Protein AF-A0A3B0VIN1-F1 (afdb_monomer_lite)

Sequence (134 aa):
MNTIQKEPAYRASTFKLEKSKATWQQVLAKMANAHALQSWAWAEQKSRWGWTPIPLTLTVGESSWEPLATAMVLKRKLPRTPYCILYVPKGPALNYKDGALRRVVLSELENIARQERAIFIKIDPEVVKSWGED

Foldseek 3Di:
DDDPPDDLPQPQKAKDFDDDLVVQVVLLVPFAQRDPCLHPVVQVVCVVVQWDWGWIFIDGPDPDPRTQWIFGWIWHDDPPDQEIEIEGEQDGGHPPVDPSSVVVVVVNVVVVCVVSRYPYYDYDHPDDPDDPDD

pLDDT: mean 90.26, std 14.83, range [34.59, 98.88]

Organism: NCBI:txid652676

Structure (mmCIF, N/CA/C/O backbone):
data_AF-A0A3B0VIN1-F1
#
_entry.id   AF-A0A3B0VIN1-F1
#
loop_
_atom_site.group_PDB
_atom_site.id
_atom_site.type_symbol
_atom_site.label_atom_id
_atom_site.label_alt_id
_atom_site.label_comp_id
_atom_site.label_asym_id
_atom_site.label_entity_id
_atom_site.label_seq_id
_atom_site.pdbx_PDB_ins_code
_atom_site.Cartn_x
_atom_site.Cartn_y
_atom_site.Cartn_z
_atom_site.occupancy
_atom_site.B_iso_or_equiv
_atom_site.auth_seq_id
_atom_site.auth_comp_id
_atom_site.auth_asym_id
_atom_site.auth_atom_id
_atom_site.pdbx_PDB_model_num
ATOM 1 N N . MET A 1 1 ? 27.590 -27.546 -14.305 1.00 38.22 1 MET A N 1
ATOM 2 C CA . MET A 1 1 ? 27.618 -26.070 -14.195 1.00 38.22 1 MET A CA 1
ATOM 3 C C . MET A 1 1 ? 26.866 -25.685 -12.933 1.00 38.22 1 MET A C 1
ATOM 5 O O . MET A 1 1 ? 25.698 -26.025 -12.817 1.00 38.22 1 MET A O 1
ATOM 9 N N . ASN A 1 2 ? 27.571 -25.106 -11.959 1.00 34.59 2 ASN A N 1
ATOM 10 C CA . ASN A 1 2 ? 27.082 -24.856 -10.600 1.00 34.59 2 ASN A CA 1
ATOM 11 C C . ASN A 1 2 ? 25.921 -23.850 -10.582 1.00 34.59 2 ASN A C 1
ATOM 13 O O . ASN A 1 2 ? 26.110 -22.665 -10.847 1.00 34.59 2 ASN A O 1
ATOM 17 N N . THR A 1 3 ? 24.733 -24.319 -10.211 1.00 43.66 3 THR A N 1
ATOM 18 C CA . THR A 1 3 ? 23.612 -23.495 -9.750 1.00 43.66 3 THR A CA 1
ATOM 19 C C . THR A 1 3 ? 23.965 -22.895 -8.395 1.00 43.66 3 THR A C 1
ATOM 21 O O . THR A 1 3 ? 23.776 -23.524 -7.357 1.00 43.66 3 THR A O 1
ATOM 24 N N . ILE A 1 4 ? 24.473 -21.663 -8.393 1.00 45.81 4 ILE A N 1
ATOM 25 C CA . ILE A 1 4 ? 24.494 -20.851 -7.177 1.00 45.81 4 ILE A CA 1
ATOM 26 C C . ILE A 1 4 ? 23.036 -20.481 -6.894 1.00 45.81 4 ILE A C 1
ATOM 28 O O . ILE A 1 4 ? 22.463 -19.617 -7.560 1.00 45.81 4 ILE A O 1
ATOM 32 N N . GLN A 1 5 ? 22.421 -21.161 -5.926 1.00 39.00 5 GLN A N 1
ATOM 33 C CA . GLN A 1 5 ? 21.211 -20.678 -5.271 1.00 39.00 5 GLN A CA 1
ATOM 34 C C . GLN A 1 5 ? 21.562 -19.347 -4.595 1.00 39.00 5 GLN A C 1
ATOM 36 O O . GLN A 1 5 ? 22.030 -19.317 -3.461 1.00 39.00 5 GLN A O 1
ATOM 41 N N . LYS A 1 6 ? 21.389 -18.235 -5.320 1.00 44.19 6 LYS A N 1
ATOM 42 C CA . LYS A 1 6 ? 21.368 -16.898 -4.724 1.00 44.19 6 LYS A CA 1
ATOM 43 C C . LYS A 1 6 ? 20.274 -16.917 -3.662 1.00 44.19 6 LYS A C 1
ATOM 45 O O . LYS A 1 6 ? 19.110 -17.158 -3.987 1.00 44.19 6 LYS A O 1
ATOM 50 N N . GLU A 1 7 ? 20.643 -16.686 -2.407 1.00 51.03 7 GLU A N 1
ATOM 51 C CA . GLU A 1 7 ? 19.679 -16.376 -1.353 1.00 51.03 7 GLU A CA 1
ATOM 52 C C . GLU A 1 7 ? 18.683 -15.317 -1.864 1.00 51.03 7 GLU A C 1
ATOM 54 O O . GLU A 1 7 ? 19.085 -14.434 -2.631 1.00 51.03 7 GLU A O 1
ATOM 59 N N . PRO A 1 8 ? 17.383 -15.371 -1.511 1.00 59.97 8 PRO A N 1
ATOM 60 C CA . PRO A 1 8 ? 16.443 -14.403 -2.051 1.00 59.97 8 PRO A CA 1
ATOM 61 C C . PRO A 1 8 ? 16.858 -12.994 -1.613 1.00 59.97 8 PRO A C 1
ATOM 63 O O . PRO A 1 8 ? 16.879 -12.706 -0.417 1.00 59.97 8 PRO A O 1
ATOM 66 N N . ALA A 1 9 ? 17.138 -12.119 -2.585 1.00 71.38 9 ALA A N 1
ATOM 67 C CA . ALA A 1 9 ? 17.650 -10.752 -2.415 1.00 71.38 9 ALA A CA 1
ATOM 68 C C . ALA A 1 9 ? 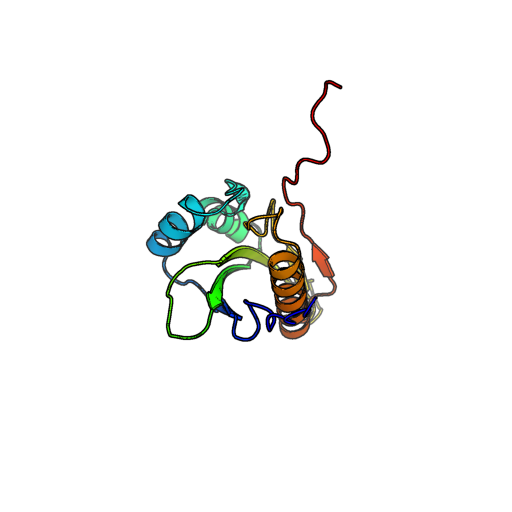16.822 -9.847 -1.472 1.00 71.38 9 ALA A C 1
ATOM 70 O O . ALA A 1 9 ? 17.263 -8.764 -1.105 1.00 71.38 9 ALA A O 1
ATOM 71 N N . TYR A 1 10 ? 15.632 -10.294 -1.063 1.00 83.44 10 TYR A N 1
ATOM 72 C CA . TYR A 1 10 ? 14.664 -9.550 -0.259 1.00 83.44 10 TYR A CA 1
ATOM 73 C C . TYR A 1 10 ? 14.382 -10.178 1.117 1.00 83.44 10 TYR A C 1
ATOM 75 O O . TYR A 1 10 ? 13.448 -9.763 1.792 1.00 83.44 10 TYR A O 1
ATOM 83 N N . ARG A 1 11 ? 15.162 -11.175 1.569 1.00 73.06 11 ARG A N 1
ATOM 84 C CA . ARG A 1 11 ? 14.916 -11.887 2.846 1.00 73.06 11 ARG A CA 1
ATOM 85 C C . ARG A 1 11 ? 14.814 -10.989 4.084 1.00 73.06 11 ARG A C 1
ATOM 87 O O . ARG A 1 11 ? 14.133 -11.363 5.029 1.00 73.06 11 ARG A O 1
ATOM 94 N N . ALA A 1 12 ? 15.477 -9.836 4.076 1.00 81.94 12 ALA A N 1
ATOM 95 C CA . ALA A 1 12 ? 15.475 -8.874 5.177 1.00 81.94 12 ALA A CA 1
ATOM 96 C C . ALA A 1 12 ? 14.650 -7.609 4.872 1.00 81.94 12 ALA A C 1
ATOM 98 O O . ALA A 1 12 ? 14.908 -6.559 5.460 1.00 81.94 12 ALA A O 1
ATOM 99 N N . SER A 1 13 ? 13.713 -7.655 3.916 1.00 87.62 13 SER A N 1
ATOM 100 C CA . SER A 1 13 ? 12.876 -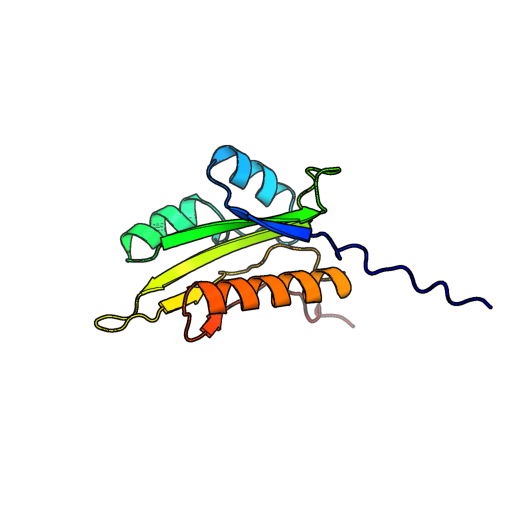6.495 3.601 1.00 87.62 13 SER A CA 1
ATOM 101 C C . SER A 1 13 ? 11.614 -6.436 4.452 1.00 87.62 13 SER A C 1
ATOM 103 O O . SER A 1 13 ? 10.993 -7.467 4.691 1.00 87.62 13 SER A O 1
ATOM 105 N N . THR A 1 14 ? 11.204 -5.233 4.850 1.00 89.00 14 THR A N 1
ATOM 106 C CA . THR A 1 14 ? 9.972 -5.018 5.622 1.00 89.00 14 THR A CA 1
ATOM 107 C C . THR A 1 14 ? 9.302 -3.705 5.237 1.00 89.00 14 THR A C 1
ATOM 109 O O . THR A 1 14 ? 9.980 -2.742 4.855 1.00 89.00 14 THR A O 1
ATOM 112 N N . PHE A 1 15 ? 7.970 -3.667 5.295 1.00 94.56 15 PHE A N 1
ATOM 113 C CA . PHE A 1 15 ? 7.226 -2.428 5.107 1.00 94.56 15 PHE A CA 1
ATOM 114 C C . PHE A 1 15 ? 7.355 -1.532 6.336 1.00 94.56 15 PHE A C 1
ATOM 116 O O . PHE A 1 15 ? 7.051 -1.927 7.459 1.00 94.56 15 PHE A O 1
ATOM 123 N N . LYS A 1 16 ? 7.740 -0.279 6.102 1.00 93.69 16 LYS A N 1
ATOM 124 C CA . LYS A 1 16 ? 7.755 0.775 7.114 1.00 93.69 16 LYS A CA 1
ATOM 125 C C . LYS A 1 16 ? 6.665 1.791 6.814 1.00 93.69 16 LYS A C 1
ATOM 127 O O . LYS A 1 16 ? 6.462 2.168 5.660 1.00 93.69 16 LYS A O 1
ATOM 132 N N . LEU A 1 17 ? 5.985 2.241 7.865 1.00 96.06 17 LEU A N 1
ATOM 133 C CA . LEU A 1 17 ? 5.019 3.330 7.778 1.00 96.06 17 LEU A CA 1
ATOM 134 C C . LEU A 1 17 ? 5.741 4.645 7.478 1.00 96.06 17 LEU A C 1
ATOM 136 O O . LEU A 1 17 ? 6.611 5.063 8.242 1.00 96.06 17 LEU A O 1
ATOM 140 N N . GLU A 1 18 ? 5.331 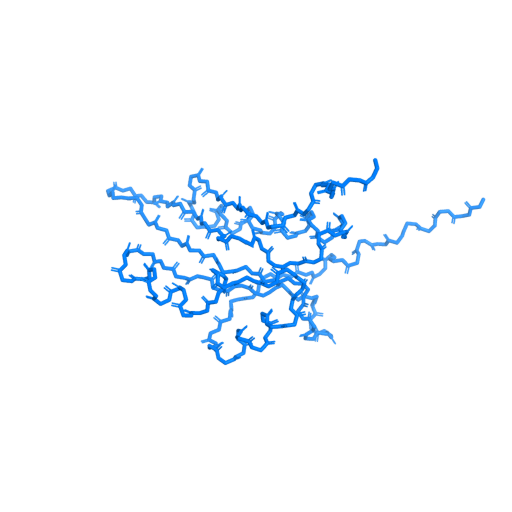5.317 6.409 1.00 95.44 18 GLU A N 1
ATOM 141 C CA . GLU A 1 18 ? 5.769 6.674 6.101 1.00 95.44 18 GLU A CA 1
ATOM 142 C C . GLU A 1 18 ? 4.868 7.694 6.812 1.00 95.44 18 GLU A C 1
ATOM 144 O O . GLU A 1 18 ? 3.645 7.586 6.812 1.00 95.44 18 GLU A O 1
ATOM 149 N N . LYS A 1 19 ? 5.458 8.714 7.433 1.00 94.69 19 LYS A N 1
ATOM 150 C CA . LYS A 1 19 ? 4.712 9.774 8.136 1.00 94.69 19 LYS A CA 1
ATOM 151 C C . LYS A 1 19 ? 4.834 11.130 7.448 1.00 94.69 19 LYS A C 1
ATOM 153 O O . LYS A 1 19 ? 4.025 12.020 7.696 1.00 94.69 19 LYS A O 1
ATOM 158 N N . SER A 1 20 ? 5.830 11.295 6.588 1.00 96.25 20 SER A N 1
ATOM 159 C CA . SER A 1 20 ? 6.123 12.523 5.868 1.00 96.25 20 SER A CA 1
ATOM 160 C C . SER A 1 20 ? 5.507 12.494 4.472 1.00 96.25 20 SER A C 1
ATOM 162 O O . SER A 1 20 ? 5.892 11.705 3.607 1.00 96.25 20 SER A O 1
ATOM 164 N N . LYS A 1 21 ? 4.592 13.437 4.220 1.00 97.12 21 LYS A N 1
ATOM 165 C CA . LYS A 1 21 ? 4.014 13.685 2.890 1.00 97.12 21 LYS A CA 1
ATOM 166 C C . LYS A 1 21 ? 5.086 13.978 1.842 1.00 97.12 21 LYS A C 1
ATOM 168 O O . LYS A 1 21 ? 5.009 13.456 0.732 1.00 97.12 21 LYS A O 1
ATOM 173 N N . ALA A 1 22 ? 6.081 14.788 2.202 1.00 97.25 22 ALA A N 1
ATOM 174 C CA . ALA A 1 22 ? 7.172 15.152 1.305 1.00 97.25 22 ALA A CA 1
ATOM 175 C C . ALA A 1 22 ? 8.031 13.929 0.952 1.00 97.25 22 ALA A C 1
ATOM 177 O O . ALA A 1 22 ? 8.309 13.693 -0.223 1.00 97.25 22 ALA A O 1
ATOM 178 N N . THR A 1 23 ? 8.377 13.107 1.948 1.00 95.31 23 THR A N 1
ATOM 179 C CA . THR A 1 23 ? 9.149 11.876 1.726 1.00 95.31 23 THR A CA 1
ATOM 180 C C . THR A 1 23 ? 8.361 10.896 0.862 1.00 95.31 23 THR A C 1
ATOM 182 O O . THR A 1 23 ? 8.894 10.391 -0.122 1.00 95.31 23 THR A O 1
ATOM 185 N N . TRP A 1 24 ? 7.067 10.701 1.143 1.00 97.44 24 TRP A N 1
ATOM 186 C CA . TRP A 1 24 ? 6.198 9.850 0.328 1.00 97.44 24 TRP A CA 1
ATOM 187 C C . TRP A 1 24 ? 6.176 10.276 -1.141 1.00 97.44 24 TRP A C 1
ATOM 189 O O . TRP A 1 24 ? 6.333 9.444 -2.029 1.00 97.44 24 TRP A O 1
ATOM 199 N N . GLN A 1 25 ? 6.000 11.574 -1.408 1.00 96.75 25 GLN A N 1
ATOM 200 C CA . GLN A 1 25 ? 5.984 12.106 -2.771 1.00 96.75 25 GLN A CA 1
ATOM 201 C C . GLN A 1 25 ? 7.315 11.860 -3.490 1.00 96.75 25 GLN A C 1
ATOM 203 O O . GLN A 1 25 ? 7.311 11.395 -4.629 1.00 96.75 25 GLN A O 1
ATOM 208 N N . GLN A 1 26 ? 8.443 12.118 -2.821 1.00 95.56 26 GLN A N 1
ATOM 209 C CA . GLN A 1 26 ? 9.777 11.891 -3.383 1.00 95.56 26 GLN A CA 1
ATOM 210 C C . GLN A 1 26 ? 10.055 10.411 -3.660 1.00 95.56 26 GLN A C 1
ATOM 212 O O . GLN A 1 26 ? 10.665 10.083 -4.674 1.00 95.56 26 GLN A O 1
ATOM 217 N N . VAL A 1 27 ? 9.624 9.519 -2.767 1.00 95.31 27 VAL A N 1
ATOM 218 C CA . VAL A 1 27 ? 9.792 8.072 -2.928 1.00 95.31 27 VAL A CA 1
ATOM 219 C C . VAL A 1 27 ? 8.893 7.551 -4.046 1.00 95.31 27 VAL A C 1
ATOM 221 O O . VAL A 1 27 ? 9.382 6.878 -4.949 1.00 95.31 27 VAL A O 1
ATOM 224 N N . LEU A 1 28 ? 7.600 7.892 -4.029 1.00 96.62 28 LEU A N 1
ATOM 225 C CA . LEU A 1 28 ? 6.638 7.444 -5.035 1.00 96.62 28 LEU A CA 1
ATOM 226 C C . LEU A 1 28 ? 7.057 7.877 -6.443 1.00 96.62 28 LEU A C 1
ATOM 228 O O . LEU A 1 28 ? 6.971 7.071 -7.360 1.00 96.62 28 LEU A O 1
ATOM 232 N N . ALA A 1 29 ? 7.565 9.102 -6.609 1.00 95.50 29 ALA A N 1
ATOM 233 C CA . ALA A 1 29 ? 8.037 9.607 -7.900 1.00 95.50 29 ALA A CA 1
ATOM 234 C C . ALA A 1 29 ? 9.202 8.794 -8.499 1.00 95.50 29 ALA A C 1
ATOM 236 O O . ALA A 1 29 ? 9.426 8.851 -9.705 1.00 95.50 29 ALA A O 1
ATOM 237 N N . LYS A 1 30 ? 9.936 8.036 -7.675 1.00 93.75 30 LYS A N 1
ATOM 238 C CA . LYS A 1 30 ? 11.037 7.163 -8.109 1.00 93.75 30 LYS A CA 1
ATOM 239 C C . LYS A 1 30 ? 10.580 5.735 -8.420 1.00 93.75 30 LYS A C 1
ATOM 241 O O . LYS A 1 30 ? 11.376 4.948 -8.925 1.00 93.75 30 LYS A O 1
ATOM 246 N N . MET A 1 31 ? 9.343 5.368 -8.082 1.00 93.88 31 MET A N 1
ATOM 247 C CA . MET A 1 31 ? 8.859 3.999 -8.249 1.00 93.88 31 MET A CA 1
ATOM 248 C C . MET A 1 31 ? 8.490 3.702 -9.697 1.00 93.88 31 MET A C 1
ATOM 250 O O . MET A 1 31 ? 7.860 4.506 -10.384 1.00 93.88 31 MET A O 1
ATOM 254 N N . ALA A 1 32 ? 8.800 2.480 -10.128 1.00 87.31 32 ALA A N 1
ATOM 255 C CA . ALA A 1 32 ? 8.193 1.925 -11.327 1.00 87.31 32 ALA A CA 1
ATOM 256 C C . ALA A 1 32 ? 6.668 1.857 -11.143 1.00 87.31 32 ALA A C 1
ATOM 258 O O . ALA A 1 32 ? 6.181 1.438 -10.090 1.00 87.31 32 ALA A O 1
ATOM 259 N N . ASN A 1 33 ? 5.925 2.259 -12.175 1.00 84.31 33 ASN A N 1
ATOM 260 C CA . ASN A 1 33 ? 4.459 2.284 -12.179 1.00 84.31 33 ASN A CA 1
ATOM 261 C C . ASN A 1 33 ? 3.859 3.137 -11.043 1.00 84.31 33 ASN A C 1
ATOM 263 O O . ASN A 1 33 ? 2.833 2.786 -10.458 1.00 84.31 33 ASN A O 1
ATOM 267 N N . ALA A 1 34 ? 4.505 4.258 -10.711 1.00 93.19 34 ALA A N 1
ATOM 268 C CA . ALA A 1 34 ? 3.921 5.264 -9.836 1.00 93.19 34 ALA A CA 1
ATOM 269 C C . ALA A 1 34 ? 2.581 5.756 -10.406 1.00 93.19 34 ALA A C 1
ATOM 271 O O . ALA A 1 34 ? 2.480 6.077 -11.588 1.00 93.19 34 ALA A O 1
ATOM 272 N N . HIS A 1 35 ? 1.553 5.840 -9.559 1.00 97.00 35 HIS A N 1
ATOM 273 C CA . HIS A 1 35 ? 0.207 6.211 -9.991 1.00 97.00 35 HIS A CA 1
ATOM 274 C C . HIS A 1 35 ? -0.399 7.288 -9.085 1.00 97.00 35 HIS A C 1
ATOM 276 O O . HIS A 1 35 ? -0.198 7.283 -7.869 1.00 97.00 35 HIS A O 1
ATOM 282 N N . ALA A 1 36 ? -1.209 8.191 -9.647 1.00 97.19 36 ALA A N 1
ATOM 283 C CA . ALA A 1 36 ? -1.824 9.295 -8.901 1.00 97.19 36 ALA A CA 1
ATOM 284 C C . ALA A 1 36 ? -2.695 8.819 -7.720 1.00 97.19 36 ALA A C 1
ATOM 286 O O . ALA A 1 36 ? -2.744 9.472 -6.677 1.00 97.19 36 ALA A O 1
ATOM 287 N N . LEU A 1 37 ? -3.333 7.648 -7.837 1.00 98.19 37 LEU A N 1
ATOM 288 C CA . LEU A 1 37 ? -4.126 7.054 -6.747 1.00 98.19 37 LEU A CA 1
ATOM 289 C C . LEU A 1 37 ? -3.275 6.477 -5.600 1.00 98.19 37 LEU A C 1
ATOM 291 O O . LEU A 1 37 ? -3.808 6.193 -4.534 1.00 98.19 37 LEU A O 1
ATOM 295 N N . GLN A 1 38 ? -1.959 6.352 -5.777 1.00 98.06 38 GLN A N 1
ATOM 296 C CA . GLN A 1 38 ? -1.018 6.050 -4.694 1.00 98.06 38 GLN A CA 1
ATOM 297 C C . GLN A 1 38 ? -0.512 7.330 -3.996 1.00 98.06 38 GLN A C 1
ATOM 299 O O . GLN A 1 38 ? 0.275 7.257 -3.055 1.00 98.06 38 GLN A O 1
ATOM 304 N N . SER A 1 39 ? -0.935 8.524 -4.432 1.00 98.12 39 SER A N 1
ATOM 305 C CA . SER A 1 39 ? -0.464 9.792 -3.866 1.00 98.12 39 SER A CA 1
ATOM 306 C C . SER A 1 39 ? -1.072 10.107 -2.496 1.00 98.12 39 SER A C 1
ATOM 308 O O . SER A 1 39 ? -2.184 9.698 -2.155 1.00 98.12 39 SER A O 1
ATOM 310 N N . TRP A 1 40 ? -0.362 10.933 -1.727 1.00 98.31 40 TRP A N 1
ATOM 311 C CA . TRP A 1 40 ? -0.867 11.456 -0.457 1.00 98.31 40 TRP A CA 1
ATOM 312 C C . TRP A 1 40 ? -2.124 12.322 -0.634 1.00 98.31 40 TRP A C 1
ATOM 314 O O . TRP A 1 40 ? -3.042 12.257 0.176 1.00 98.31 40 TRP A O 1
ATOM 324 N N . ALA A 1 41 ? -2.199 13.104 -1.716 1.00 98.06 41 ALA A N 1
ATOM 325 C CA . ALA A 1 41 ? -3.370 13.930 -2.016 1.00 98.06 41 ALA A CA 1
ATOM 326 C C . ALA A 1 41 ? -4.625 13.071 -2.249 1.00 98.06 41 ALA A C 1
ATOM 328 O O . ALA A 1 41 ? -5.714 13.401 -1.777 1.00 98.06 41 ALA A O 1
ATOM 329 N N . TRP A 1 42 ? -4.472 11.927 -2.924 1.00 98.25 42 TRP A N 1
ATOM 330 C CA . TRP A 1 42 ? -5.563 10.968 -3.069 1.00 98.25 42 TRP A CA 1
ATOM 331 C C . TRP A 1 42 ? -6.004 10.402 -1.719 1.00 98.25 42 TRP A C 1
ATOM 333 O O . TRP A 1 42 ? -7.199 10.365 -1.424 1.00 98.25 42 TRP A O 1
ATOM 343 N N . ALA A 1 43 ? -5.050 10.009 -0.874 1.00 98.19 43 ALA A N 1
ATOM 344 C CA . ALA A 1 43 ? -5.333 9.544 0.478 1.00 98.19 43 ALA A CA 1
ATOM 345 C C . ALA A 1 43 ? -6.102 10.586 1.308 1.00 98.19 43 ALA A C 1
ATOM 347 O O . ALA A 1 43 ? -7.123 10.243 1.898 1.00 98.19 43 ALA A O 1
ATOM 348 N N . GLU A 1 44 ? -5.688 11.858 1.294 1.00 98.00 44 GLU A N 1
ATOM 349 C CA . GLU A 1 44 ? -6.398 12.966 1.956 1.00 98.00 44 GLU A CA 1
ATOM 350 C C . GLU A 1 44 ? -7.848 13.081 1.472 1.00 98.00 44 GLU A C 1
ATOM 352 O O . GLU A 1 44 ? -8.777 13.156 2.282 1.00 98.00 44 GLU A O 1
ATOM 357 N N . GLN A 1 45 ? -8.066 13.011 0.156 1.00 98.19 45 GLN A N 1
ATOM 358 C CA . GLN A 1 45 ? -9.410 13.046 -0.411 1.00 98.19 45 GLN A CA 1
ATOM 359 C C . GLN A 1 45 ? -10.248 11.842 0.037 1.00 98.19 45 GLN A C 1
ATOM 361 O O . GLN A 1 45 ? -11.424 11.998 0.364 1.00 98.19 45 GLN A O 1
ATOM 366 N N . LYS A 1 46 ? -9.668 10.637 0.091 1.00 98.06 46 LYS A N 1
ATOM 367 C CA . LYS A 1 46 ? -10.367 9.422 0.540 1.00 98.06 46 LYS A CA 1
ATOM 368 C C . LYS A 1 46 ? -10.646 9.420 2.039 1.00 98.06 46 LYS A C 1
ATOM 370 O O . LYS A 1 46 ? -11.685 8.889 2.436 1.00 98.06 46 LYS A O 1
ATOM 375 N N . SER A 1 47 ? -9.802 10.054 2.852 1.00 97.94 47 SER A N 1
ATOM 376 C CA . SER A 1 47 ? -10.022 10.185 4.296 1.00 97.94 47 SER A CA 1
ATOM 377 C C . SER A 1 47 ? -11.331 10.893 4.631 1.00 97.94 47 SER A C 1
ATOM 379 O O . SER A 1 47 ? -12.036 10.486 5.553 1.00 97.94 47 SER A O 1
ATOM 381 N N . ARG A 1 48 ? -11.741 11.863 3.803 1.00 97.56 48 ARG A N 1
ATOM 382 C CA . ARG A 1 48 ? -13.046 12.543 3.913 1.00 97.56 48 ARG A CA 1
ATOM 383 C C . ARG A 1 48 ? -14.245 11.598 3.754 1.00 97.56 48 ARG A C 1
ATOM 385 O O . ARG A 1 48 ? -15.348 11.939 4.158 1.00 97.56 48 ARG A O 1
ATOM 392 N N . TRP A 1 49 ? -14.025 10.408 3.195 1.00 96.00 49 TRP A N 1
ATOM 393 C CA . TRP A 1 49 ? -15.037 9.381 2.935 1.00 96.00 49 TRP A CA 1
ATOM 394 C C . TRP A 1 49 ? -14.831 8.119 3.788 1.00 96.00 49 TRP A C 1
ATOM 396 O O . TRP A 1 49 ? -15.174 7.012 3.366 1.00 96.00 49 TRP A O 1
ATOM 406 N N . GLY A 1 50 ? -14.251 8.276 4.983 1.00 96.44 50 GLY A N 1
ATOM 407 C CA . GLY A 1 50 ? -14.142 7.212 5.985 1.00 96.44 50 GLY A CA 1
ATOM 408 C C . GLY A 1 50 ? -13.036 6.188 5.723 1.00 96.44 50 GLY A C 1
ATOM 409 O O . GLY A 1 50 ? -13.094 5.082 6.263 1.00 96.44 50 GLY A O 1
ATOM 410 N N . TRP A 1 51 ? -12.051 6.533 4.890 1.00 98.50 51 TRP A N 1
ATOM 411 C CA . TRP A 1 51 ? -10.836 5.738 4.718 1.00 98.50 51 TRP A CA 1
ATOM 412 C C . TRP A 1 51 ? -9.736 6.225 5.667 1.00 98.50 51 TRP A C 1
ATOM 414 O O . TRP A 1 51 ? -9.660 7.401 5.999 1.00 98.50 51 TRP A O 1
ATOM 424 N N . THR A 1 52 ? -8.865 5.327 6.104 1.00 98.50 52 THR A N 1
ATOM 425 C CA . THR A 1 52 ? -7.666 5.662 6.876 1.00 98.50 52 THR A CA 1
ATOM 426 C C . THR A 1 52 ? -6.448 5.234 6.065 1.00 98.50 52 THR A C 1
ATOM 428 O O . THR A 1 52 ? -6.352 4.050 5.733 1.00 98.50 52 THR A O 1
ATOM 431 N N . PRO A 1 53 ? -5.544 6.156 5.699 1.00 98.56 53 PRO A N 1
ATOM 432 C CA . PRO A 1 53 ? -4.364 5.809 4.927 1.00 98.56 53 PRO A CA 1
ATOM 433 C C . PRO A 1 53 ? -3.284 5.182 5.808 1.00 98.56 53 PRO A C 1
ATOM 435 O O . PRO A 1 53 ? -3.051 5.610 6.936 1.00 98.56 53 PRO A O 1
ATOM 438 N N . ILE A 1 54 ? -2.617 4.179 5.252 1.00 98.56 54 ILE A N 1
ATOM 439 C CA . ILE A 1 54 ? -1.462 3.479 5.806 1.00 98.56 54 ILE A CA 1
ATOM 440 C C . ILE A 1 54 ? -0.413 3.467 4.675 1.00 98.56 54 ILE A C 1
ATOM 442 O O . ILE A 1 54 ? -0.357 2.518 3.891 1.00 98.56 54 ILE A O 1
ATOM 446 N N . PRO A 1 55 ? 0.335 4.567 4.485 1.00 98.44 55 PRO A N 1
ATOM 447 C CA . PRO A 1 55 ? 1.371 4.662 3.457 1.00 98.44 55 PRO A CA 1
ATOM 448 C C . PRO A 1 55 ? 2.598 3.839 3.859 1.00 98.44 55 PRO A C 1
ATOM 450 O O . PRO A 1 55 ? 3.212 4.086 4.895 1.00 98.44 55 PRO A O 1
ATOM 453 N N . LEU A 1 56 ? 2.954 2.851 3.043 1.00 97.88 56 LEU A N 1
ATOM 454 C CA . LEU A 1 56 ? 4.015 1.897 3.347 1.00 97.88 56 LEU A CA 1
ATOM 455 C C . LEU A 1 56 ? 5.116 1.915 2.290 1.00 97.88 56 LEU A C 1
ATOM 457 O O . LEU A 1 56 ? 4.828 1.883 1.093 1.00 97.88 56 LEU A O 1
ATOM 461 N N . THR A 1 57 ? 6.367 1.891 2.743 1.00 95.88 57 THR A N 1
ATOM 462 C CA . THR A 1 57 ? 7.563 1.767 1.898 1.00 95.88 57 THR A CA 1
ATOM 463 C C . THR A 1 57 ? 8.330 0.509 2.287 1.00 95.88 57 THR A C 1
ATOM 465 O O . THR A 1 57 ? 8.654 0.321 3.459 1.00 95.88 57 THR A O 1
ATOM 468 N N . LEU A 1 58 ? 8.603 -0.365 1.318 1.00 94.38 58 LEU A N 1
ATOM 469 C CA . LEU A 1 58 ? 9.421 -1.562 1.504 1.00 94.38 58 LEU A CA 1
ATOM 470 C C . LEU A 1 58 ? 10.896 -1.195 1.313 1.00 94.38 58 LEU A C 1
ATOM 472 O O . LEU A 1 58 ? 11.257 -0.663 0.263 1.00 94.38 58 LEU A O 1
ATOM 476 N N . THR A 1 59 ? 11.749 -1.520 2.282 1.00 90.62 59 THR A N 1
ATOM 477 C CA . THR A 1 59 ? 13.216 -1.370 2.184 1.00 90.62 59 THR A CA 1
ATOM 478 C C . THR A 1 59 ? 13.900 -2.665 2.617 1.00 90.62 59 THR A C 1
ATOM 480 O O . THR A 1 59 ? 13.341 -3.384 3.445 1.00 90.62 59 THR A O 1
ATOM 483 N N . VAL A 1 60 ? 15.107 -2.963 2.123 1.00 84.81 60 VAL A N 1
ATOM 484 C CA . VAL A 1 60 ? 15.967 -4.019 2.706 1.00 84.81 60 VAL A CA 1
ATOM 485 C C . VAL A 1 60 ? 16.585 -3.487 4.004 1.00 84.81 60 VAL A C 1
ATOM 487 O O . VAL A 1 60 ? 16.888 -2.298 4.083 1.00 84.81 60 VAL A O 1
ATOM 490 N N . GLY A 1 61 ? 16.713 -4.328 5.035 1.00 67.38 61 GLY A N 1
ATOM 491 C CA . GLY A 1 61 ? 17.221 -3.955 6.360 1.00 67.38 61 GLY A CA 1
ATOM 492 C C . GLY A 1 61 ? 18.463 -3.053 6.336 1.00 67.38 61 GLY A C 1
ATOM 493 O O . GLY A 1 61 ? 19.348 -3.266 5.519 1.00 67.38 61 GLY A O 1
ATOM 494 N N . GLU A 1 62 ? 18.444 -2.055 7.231 1.00 59.59 62 GLU A N 1
ATOM 495 C CA . GLU A 1 62 ? 19.416 -1.031 7.698 1.00 59.59 62 GLU A CA 1
ATOM 496 C C . GLU A 1 62 ? 20.568 -0.501 6.812 1.00 59.59 62 GLU A C 1
ATOM 498 O O . GLU A 1 62 ? 21.074 0.580 7.099 1.00 59.59 62 GLU A O 1
ATOM 503 N N . SER A 1 63 ? 20.978 -1.163 5.735 1.00 51.97 63 SER A N 1
ATOM 504 C CA . SER A 1 63 ? 22.162 -0.806 4.941 1.00 51.97 63 SER A CA 1
ATOM 505 C C . SER A 1 63 ? 21.841 0.003 3.684 1.00 51.97 63 SER A C 1
ATOM 507 O O . SER A 1 63 ? 22.705 0.712 3.177 1.00 51.97 63 SER A O 1
ATOM 509 N N . SER A 1 64 ? 20.608 -0.071 3.173 1.00 55.28 64 SER A N 1
ATOM 510 C CA . SER A 1 64 ? 20.172 0.754 2.044 1.00 55.28 64 SER A CA 1
ATOM 511 C C . SER A 1 64 ? 18.792 1.336 2.327 1.00 55.28 64 SER A C 1
ATOM 513 O O . SER A 1 64 ? 17.807 0.623 2.494 1.00 55.28 64 SER A O 1
ATOM 515 N N . TRP A 1 65 ? 18.710 2.665 2.371 1.00 67.62 65 TRP A N 1
ATOM 516 C CA . TRP A 1 65 ? 17.442 3.403 2.394 1.00 67.62 65 TRP A CA 1
ATOM 517 C C . TRP A 1 65 ? 16.745 3.391 1.027 1.00 67.62 65 TRP A C 1
ATOM 519 O O . TRP A 1 65 ? 15.877 4.222 0.764 1.00 67.62 65 TRP A O 1
ATOM 529 N N . GLU A 1 66 ? 17.139 2.481 0.135 1.00 84.75 66 GLU A N 1
ATOM 530 C CA . GLU A 1 66 ? 16.580 2.409 -1.199 1.00 84.75 66 GLU A CA 1
ATOM 531 C C . GLU A 1 66 ? 15.176 1.791 -1.137 1.00 84.75 66 GLU A C 1
ATOM 533 O O . GLU A 1 66 ? 15.010 0.643 -0.708 1.00 84.75 66 GLU A O 1
ATOM 538 N N . PRO A 1 67 ? 14.140 2.552 -1.528 1.00 91.69 67 PRO A N 1
ATOM 539 C CA . PRO A 1 67 ? 12.784 2.040 -1.580 1.00 91.69 67 PRO A CA 1
ATOM 540 C C . PRO A 1 67 ? 12.672 1.005 -2.701 1.00 91.69 67 PRO A C 1
ATOM 542 O O . PRO A 1 67 ? 12.961 1.294 -3.860 1.00 91.69 67 PRO A O 1
ATOM 545 N N . LEU A 1 68 ? 12.220 -0.199 -2.359 1.00 93.94 68 LEU A N 1
ATOM 546 C CA . LEU A 1 68 ? 11.991 -1.283 -3.317 1.00 93.94 68 LEU A CA 1
ATOM 547 C C . LEU A 1 68 ? 10.565 -1.289 -3.869 1.00 93.94 68 LEU A C 1
ATOM 549 O O . LEU A 1 68 ? 10.327 -1.683 -5.009 1.00 93.94 68 LEU A O 1
ATOM 553 N N . ALA A 1 69 ? 9.608 -0.902 -3.031 1.00 96.06 69 ALA A N 1
ATOM 554 C CA . ALA A 1 69 ? 8.198 -0.839 -3.372 1.00 96.06 69 ALA A CA 1
ATOM 555 C C . ALA A 1 69 ? 7.486 0.163 -2.466 1.00 96.06 69 ALA A C 1
ATOM 557 O O . ALA A 1 69 ? 7.900 0.383 -1.324 1.00 96.06 69 ALA A O 1
ATOM 558 N N . THR A 1 70 ? 6.367 0.702 -2.934 1.00 97.62 70 THR A N 1
ATOM 559 C CA . THR A 1 70 ? 5.439 1.461 -2.094 1.00 97.62 70 THR A CA 1
ATOM 560 C C . THR A 1 70 ? 4.011 0.957 -2.224 1.00 97.62 70 THR A C 1
ATOM 562 O O . THR A 1 70 ? 3.597 0.422 -3.253 1.00 97.62 70 THR A O 1
ATOM 565 N N . ALA A 1 71 ? 3.239 1.124 -1.154 1.00 98.38 71 ALA A N 1
ATOM 566 C CA . ALA A 1 71 ? 1.818 0.823 -1.121 1.00 98.38 71 ALA A CA 1
ATOM 567 C C . ALA A 1 71 ? 1.081 1.869 -0.279 1.00 98.38 71 ALA A C 1
ATOM 569 O O . ALA A 1 71 ? 1.200 1.901 0.944 1.00 98.38 71 ALA A O 1
ATOM 570 N N . MET A 1 72 ? 0.290 2.725 -0.923 1.00 98.69 72 MET A N 1
ATOM 571 C CA . MET A 1 72 ? -0.739 3.512 -0.252 1.00 98.69 72 MET A CA 1
ATOM 572 C C . MET A 1 72 ? -1.906 2.580 0.058 1.00 98.69 72 MET A C 1
ATOM 574 O O . MET A 1 72 ? -2.800 2.390 -0.770 1.00 98.69 72 MET A O 1
ATOM 578 N N . VAL A 1 73 ? -1.879 1.958 1.233 1.00 98.81 73 VAL A N 1
ATOM 579 C CA . VAL A 1 73 ? -2.982 1.118 1.691 1.00 98.81 73 VAL A CA 1
ATOM 580 C C . VAL A 1 73 ? -4.062 2.021 2.279 1.00 98.81 73 VAL A C 1
ATOM 582 O O . VAL A 1 73 ? -3.805 2.856 3.139 1.00 98.81 73 VAL A O 1
ATOM 585 N N . LEU A 1 74 ? -5.298 1.856 1.825 1.00 98.88 74 LEU A N 1
ATOM 586 C CA . LEU A 1 74 ? -6.471 2.534 2.355 1.00 98.88 74 LEU A CA 1
ATOM 587 C C . LEU A 1 74 ? -7.300 1.526 3.147 1.00 98.88 74 LEU A C 1
ATOM 589 O O . LEU A 1 74 ? -7.801 0.546 2.595 1.00 98.88 74 LEU A O 1
ATOM 593 N N . LYS A 1 75 ? -7.474 1.783 4.442 1.00 98.81 75 LYS A N 1
ATOM 594 C CA . LYS A 1 75 ? -8.279 0.967 5.352 1.00 98.81 75 LYS A CA 1
ATOM 595 C C . LYS A 1 75 ? -9.680 1.543 5.502 1.00 98.81 75 LYS A C 1
ATOM 597 O O . LYS A 1 75 ? -9.830 2.741 5.722 1.00 98.81 75 LYS A O 1
ATOM 602 N N . ARG A 1 76 ? -10.710 0.698 5.472 1.00 98.50 76 ARG A N 1
ATOM 603 C CA . ARG A 1 76 ? -12.085 1.086 5.831 1.00 98.50 76 ARG A CA 1
ATOM 604 C C . ARG A 1 76 ? -12.681 0.082 6.805 1.00 98.50 76 ARG A C 1
ATOM 606 O O . ARG A 1 76 ? -12.750 -1.108 6.510 1.00 98.50 76 ARG A O 1
ATOM 613 N N . LYS A 1 77 ? -13.109 0.558 7.976 1.00 98.25 77 LYS A N 1
ATOM 614 C CA . LYS A 1 77 ? -13.768 -0.279 8.990 1.00 98.25 77 LYS A CA 1
ATOM 615 C C . LYS A 1 77 ? -15.168 -0.682 8.527 1.00 98.25 77 LYS A C 1
ATOM 617 O O . LYS A 1 77 ? -15.873 0.122 7.915 1.00 98.25 77 LYS A O 1
ATOM 622 N N . LEU A 1 78 ? -15.573 -1.906 8.853 1.00 97.44 78 LEU A N 1
ATOM 623 C CA . LEU A 1 78 ? -16.939 -2.372 8.640 1.00 97.44 78 LEU A CA 1
ATOM 624 C C . LEU A 1 78 ? -17.805 -1.989 9.855 1.00 97.44 78 LEU A C 1
ATOM 626 O O . LEU A 1 78 ? -17.431 -2.327 10.983 1.00 97.44 78 LEU A O 1
ATOM 630 N N . PRO A 1 79 ? -18.941 -1.288 9.668 1.00 96.19 79 PRO A N 1
ATOM 631 C CA . PRO A 1 79 ? -19.793 -0.864 10.777 1.00 96.19 79 PRO A CA 1
ATOM 632 C C . PRO A 1 79 ? -20.203 -2.030 11.680 1.00 96.19 79 PRO A C 1
ATOM 634 O O . PRO A 1 79 ? -20.579 -3.088 11.187 1.00 96.19 79 PRO A O 1
ATOM 637 N N . ARG A 1 80 ? -20.178 -1.811 13.002 1.00 96.88 80 ARG A N 1
ATOM 638 C CA . ARG A 1 80 ? -20.605 -2.782 14.034 1.00 96.88 80 ARG A CA 1
ATOM 639 C C . ARG A 1 80 ? -19.810 -4.096 14.072 1.00 96.88 80 ARG A C 1
ATOM 641 O O . ARG A 1 80 ? -20.268 -5.065 14.666 1.00 96.88 80 ARG A O 1
ATOM 64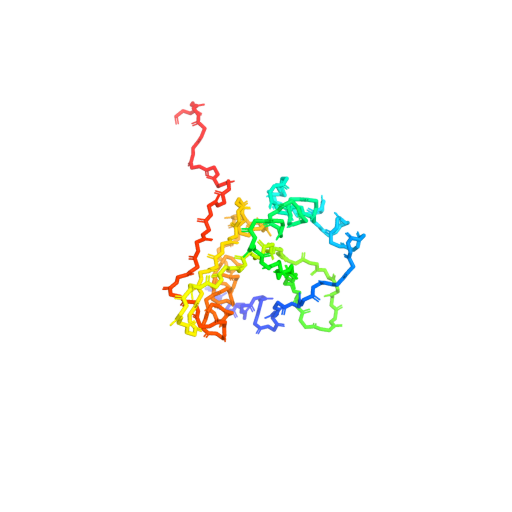8 N N . THR A 1 81 ? -18.615 -4.139 13.487 1.00 97.81 81 THR A N 1
ATOM 649 C CA . THR A 1 81 ? -17.722 -5.303 13.570 1.00 97.81 81 THR A CA 1
ATOM 650 C C . THR A 1 81 ? -16.294 -4.858 13.891 1.00 97.81 81 THR A C 1
ATOM 652 O O . THR A 1 81 ? -15.954 -3.691 13.682 1.00 97.81 81 THR A O 1
ATOM 655 N N . PRO A 1 82 ? -15.423 -5.764 14.359 1.00 96.88 82 PRO A N 1
ATOM 656 C CA . PRO A 1 82 ? -14.009 -5.455 14.535 1.00 96.88 82 PRO A CA 1
ATOM 657 C C . PRO A 1 82 ? -13.184 -5.597 13.240 1.00 96.88 82 PRO A C 1
ATOM 659 O O . PRO A 1 82 ? -11.960 -5.487 13.292 1.00 96.88 82 PRO A O 1
ATOM 662 N N . TYR A 1 83 ? -13.823 -5.879 12.100 1.00 98.62 83 TYR A N 1
ATOM 663 C CA . TYR A 1 83 ? -13.153 -6.157 10.832 1.00 98.62 83 TYR A CA 1
ATOM 664 C C . TYR A 1 83 ? -13.043 -4.917 9.937 1.00 98.62 83 TYR A C 1
ATOM 666 O O . TYR A 1 83 ? -13.743 -3.910 10.108 1.00 98.62 83 TYR A O 1
ATOM 674 N N . CYS A 1 84 ? -12.166 -4.993 8.939 1.00 98.75 84 CYS A N 1
ATOM 675 C CA . CYS A 1 84 ? -12.007 -3.952 7.930 1.00 98.75 84 CYS A CA 1
ATOM 676 C C . CYS A 1 84 ? -11.842 -4.521 6.515 1.00 98.75 84 CYS A C 1
ATOM 678 O O . CYS A 1 84 ? -11.765 -5.730 6.318 1.00 98.75 84 CYS A O 1
ATOM 680 N N . ILE A 1 85 ? -11.790 -3.634 5.526 1.00 98.69 85 ILE A N 1
ATOM 681 C CA . ILE A 1 85 ? -11.267 -3.926 4.190 1.00 98.69 85 ILE A CA 1
ATOM 682 C C . ILE A 1 85 ? -10.020 -3.078 3.959 1.00 98.69 85 ILE A C 1
ATOM 684 O O . ILE A 1 85 ? -9.966 -1.925 4.405 1.00 98.69 85 ILE A O 1
ATOM 688 N N . LEU A 1 86 ? -9.047 -3.636 3.242 1.00 98.88 86 LEU A N 1
ATOM 689 C CA . LEU A 1 86 ? -7.878 -2.903 2.764 1.00 98.88 86 LEU A CA 1
ATOM 690 C C . LEU A 1 86 ? -7.919 -2.775 1.242 1.00 98.88 86 LEU A C 1
ATOM 692 O O . LEU A 1 86 ? -8.378 -3.674 0.533 1.00 98.88 86 LEU A O 1
ATOM 696 N N . TYR A 1 87 ? -7.423 -1.654 0.734 1.00 98.75 87 TYR A N 1
ATOM 697 C CA . TYR A 1 87 ? -7.366 -1.382 -0.695 1.00 98.75 87 TYR A CA 1
ATOM 698 C C . TYR A 1 87 ? -6.086 -0.634 -1.065 1.00 98.75 87 TYR A C 1
ATOM 700 O O . TYR A 1 87 ? -5.788 0.392 -0.464 1.00 98.75 87 TYR A O 1
ATOM 708 N N . VAL A 1 88 ? -5.357 -1.122 -2.067 1.00 98.62 88 VAL A N 1
ATOM 709 C CA . VAL A 1 88 ? -4.146 -0.488 -2.611 1.00 98.62 88 VAL A CA 1
ATOM 710 C C . VAL A 1 88 ? -4.437 -0.025 -4.044 1.00 98.62 88 VAL A C 1
ATOM 712 O O . VAL A 1 88 ? -4.143 -0.752 -4.991 1.00 98.62 88 VAL A O 1
ATOM 715 N N . PRO A 1 89 ? -5.061 1.155 -4.232 1.00 98.25 89 PRO A N 1
ATOM 716 C CA . PRO A 1 89 ? -5.541 1.604 -5.538 1.00 98.25 89 PRO A CA 1
ATOM 717 C C . PRO A 1 89 ? -4.408 1.782 -6.543 1.00 98.25 89 PRO A C 1
ATOM 719 O O . PRO A 1 89 ? -3.534 2.624 -6.331 1.00 98.25 89 PRO A O 1
ATOM 722 N N . LYS A 1 90 ? -4.449 1.049 -7.657 1.00 97.88 90 LYS A N 1
ATOM 723 C CA . LYS A 1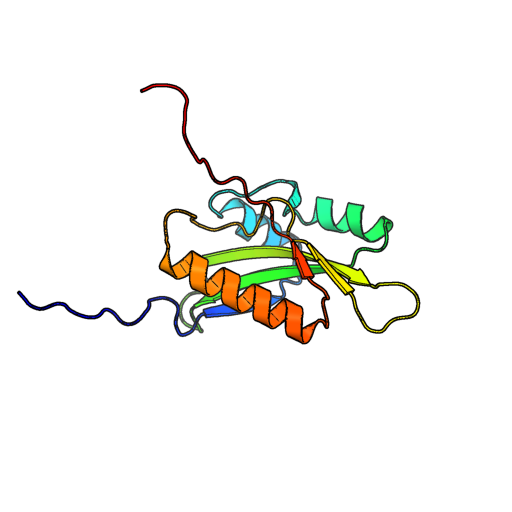 90 ? -3.447 1.090 -8.737 1.00 97.88 90 LYS A CA 1
ATOM 724 C C . LYS A 1 90 ? -2.024 0.754 -8.284 1.00 97.88 90 LYS A C 1
ATOM 726 O O . LYS A 1 90 ? -1.065 1.036 -8.991 1.00 97.88 90 LYS A O 1
ATOM 731 N N . GLY A 1 91 ? -1.890 0.153 -7.106 1.00 96.88 91 GLY A N 1
ATOM 732 C CA . GLY A 1 91 ? -0.623 -0.293 -6.550 1.00 96.88 91 GLY A CA 1
ATOM 733 C C . GLY A 1 91 ? -0.673 -1.768 -6.152 1.00 96.88 91 GLY A C 1
ATOM 734 O O . GLY A 1 91 ? -1.628 -2.464 -6.502 1.00 96.88 91 GLY A O 1
ATOM 735 N N . PRO A 1 92 ? 0.329 -2.254 -5.401 1.00 97.75 92 PRO A N 1
ATOM 736 C CA . PRO A 1 92 ? 1.541 -1.534 -4.985 1.00 97.75 92 PRO A CA 1
ATOM 737 C C . PRO A 1 92 ? 2.380 -1.060 -6.181 1.00 97.75 92 PRO A C 1
ATOM 739 O O . PRO A 1 92 ? 2.318 -1.665 -7.253 1.00 97.75 92 PRO A O 1
ATOM 742 N N . ALA A 1 93 ? 3.146 0.016 -6.007 1.00 97.31 93 ALA A N 1
ATOM 743 C CA . ALA A 1 93 ? 4.117 0.477 -6.994 1.00 97.31 93 ALA A CA 1
ATOM 744 C C . ALA A 1 93 ? 5.442 -0.263 -6.765 1.00 97.31 93 ALA A C 1
ATOM 746 O O . ALA A 1 93 ? 6.057 -0.147 -5.706 1.00 97.31 93 ALA A O 1
ATOM 747 N N . LEU A 1 94 ? 5.843 -1.074 -7.742 1.00 96.00 94 LEU A N 1
ATOM 748 C CA . LEU A 1 94 ? 7.094 -1.827 -7.755 1.00 96.00 94 LEU A CA 1
ATOM 749 C C . LEU A 1 94 ? 7.460 -2.208 -9.190 1.00 96.00 94 LEU A C 1
ATOM 751 O O . LEU A 1 94 ? 6.641 -2.110 -10.108 1.00 96.00 94 LEU A O 1
ATOM 755 N N . ASN A 1 95 ? 8.667 -2.737 -9.383 1.00 94.44 95 ASN A N 1
ATOM 756 C CA . ASN A 1 95 ? 9.027 -3.359 -10.649 1.00 94.44 95 ASN A CA 1
ATOM 757 C C . ASN A 1 95 ? 8.304 -4.707 -10.825 1.00 94.44 95 ASN A C 1
ATOM 759 O O . ASN A 1 95 ? 8.771 -5.752 -10.371 1.00 94.44 95 ASN A O 1
ATOM 763 N N . TYR A 1 96 ? 7.191 -4.703 -11.559 1.00 93.81 96 TYR A N 1
ATOM 764 C CA . TYR A 1 96 ? 6.421 -5.913 -11.856 1.00 93.81 96 TYR A CA 1
ATOM 765 C C . TYR A 1 96 ? 7.123 -6.906 -12.782 1.00 93.81 96 TYR A C 1
ATOM 767 O O . TYR A 1 96 ? 6.559 -7.970 -13.001 1.00 93.81 96 TYR A O 1
ATOM 775 N N . LYS A 1 97 ? 8.329 -6.646 -13.303 1.00 92.75 97 LYS A N 1
ATOM 776 C CA . LYS A 1 97 ? 9.133 -7.682 -13.979 1.00 92.75 97 LYS A CA 1
ATOM 777 C C . LYS A 1 97 ? 9.872 -8.577 -12.978 1.00 92.75 97 LYS A C 1
ATOM 779 O O . LYS A 1 97 ? 10.119 -9.743 -13.280 1.00 92.75 97 LYS A O 1
ATOM 784 N N . ASP A 1 98 ? 10.124 -8.092 -11.763 1.00 93.31 98 ASP A N 1
ATOM 785 C CA . ASP A 1 98 ? 10.818 -8.844 -10.719 1.00 93.31 98 ASP A CA 1
ATOM 786 C C . ASP A 1 98 ? 9.868 -9.790 -9.966 1.00 93.31 98 ASP A C 1
ATOM 788 O O . ASP A 1 98 ? 9.086 -9.394 -9.100 1.00 93.31 98 ASP A O 1
ATOM 792 N N . GLY A 1 99 ? 9.933 -11.082 -10.294 1.00 93.50 99 GLY A N 1
ATOM 793 C CA . GLY A 1 99 ? 9.083 -12.089 -9.662 1.00 93.50 99 GLY A CA 1
ATOM 794 C C . GLY A 1 99 ? 9.377 -12.351 -8.187 1.00 93.50 99 GLY A C 1
ATOM 795 O O . GLY A 1 99 ? 8.463 -12.746 -7.463 1.00 93.50 99 GLY A O 1
ATOM 796 N N . ALA A 1 100 ? 10.615 -12.147 -7.732 1.00 93.50 100 ALA A N 1
ATOM 797 C CA . ALA A 1 100 ? 10.970 -12.340 -6.332 1.00 93.50 100 ALA A CA 1
ATOM 798 C C . ALA A 1 100 ? 10.427 -11.191 -5.478 1.00 93.50 100 ALA A C 1
ATOM 800 O O . ALA A 1 100 ? 9.781 -11.455 -4.463 1.00 93.50 100 ALA A O 1
ATOM 801 N N . LEU A 1 101 ? 10.592 -9.948 -5.938 1.00 94.00 101 LEU A N 1
ATOM 802 C CA . LEU A 1 101 ? 10.058 -8.764 -5.268 1.00 94.00 101 LEU A CA 1
ATOM 803 C C . LEU A 1 101 ? 8.530 -8.811 -5.188 1.00 94.00 101 LEU A C 1
ATOM 805 O O . LEU A 1 101 ? 7.970 -8.573 -4.120 1.00 94.00 101 LEU A O 1
ATOM 809 N N . ARG A 1 102 ? 7.852 -9.198 -6.284 1.00 95.44 102 ARG A N 1
ATOM 810 C CA . ARG A 1 102 ? 6.387 -9.383 -6.301 1.00 95.44 102 ARG A CA 1
ATOM 811 C C . ARG A 1 102 ? 5.921 -10.310 -5.180 1.00 95.44 102 ARG A C 1
ATOM 813 O O . ARG A 1 102 ? 4.997 -9.965 -4.453 1.00 95.44 102 ARG A O 1
ATOM 820 N N . ARG A 1 103 ? 6.553 -11.480 -5.031 1.00 95.69 103 ARG A N 1
ATOM 821 C CA . ARG A 1 103 ? 6.171 -12.458 -3.998 1.00 95.69 103 ARG A CA 1
ATOM 822 C C . ARG A 1 103 ? 6.347 -11.900 -2.589 1.00 95.69 103 ARG A C 1
ATOM 824 O O . ARG A 1 103 ? 5.457 -12.079 -1.766 1.00 95.69 103 ARG A O 1
ATOM 831 N N . VAL A 1 104 ? 7.453 -11.202 -2.334 1.00 95.50 104 VAL A N 1
ATOM 832 C CA . VAL A 1 104 ? 7.720 -10.593 -1.025 1.00 95.50 104 VAL A CA 1
ATOM 833 C C . VAL A 1 104 ? 6.710 -9.490 -0.712 1.00 95.50 104 VAL A C 1
ATOM 835 O O . VAL A 1 104 ? 6.082 -9.530 0.340 1.00 95.50 104 VAL A O 1
ATOM 838 N N . VAL A 1 105 ? 6.475 -8.562 -1.645 1.00 96.50 105 VAL A N 1
ATOM 839 C CA . VAL A 1 105 ? 5.495 -7.478 -1.467 1.00 96.50 105 VAL A CA 1
ATOM 840 C C . VAL A 1 105 ? 4.096 -8.027 -1.185 1.00 96.50 105 VAL A C 1
ATOM 842 O O . VAL A 1 105 ? 3.428 -7.549 -0.272 1.00 96.50 105 VAL A O 1
ATOM 845 N N . LEU A 1 106 ? 3.645 -9.029 -1.947 1.00 97.31 106 LEU A N 1
ATOM 846 C CA . LEU A 1 106 ? 2.320 -9.622 -1.750 1.00 97.31 106 LEU A CA 1
ATOM 847 C C . LEU A 1 106 ? 2.214 -10.354 -0.406 1.00 97.31 106 LEU A C 1
ATOM 849 O O . LEU A 1 106 ? 1.211 -10.186 0.282 1.00 97.31 106 LEU A O 1
ATOM 853 N N . SER A 1 107 ? 3.252 -11.097 -0.008 1.00 96.81 107 SER A N 1
ATOM 854 C CA . SER A 1 107 ? 3.305 -11.766 1.298 1.00 96.81 107 SER A CA 1
ATOM 855 C C . SER A 1 107 ? 3.246 -10.763 2.452 1.00 96.81 107 SER A C 1
ATOM 857 O O . SER A 1 107 ? 2.514 -10.968 3.417 1.00 96.81 107 SER A O 1
ATOM 859 N N . GLU A 1 108 ? 3.978 -9.654 2.357 1.00 96.94 108 GLU A N 1
ATOM 860 C CA . GLU A 1 108 ? 3.970 -8.618 3.390 1.00 96.94 108 GLU A CA 1
ATOM 861 C C . GLU A 1 108 ? 2.619 -7.886 3.457 1.00 96.94 108 GLU A C 1
ATOM 863 O O . GLU A 1 108 ? 2.088 -7.654 4.543 1.00 96.94 108 GLU A O 1
ATOM 868 N N . LEU A 1 109 ? 2.005 -7.579 2.308 1.00 98.31 109 LEU A N 1
ATOM 869 C CA . LEU A 1 109 ? 0.655 -7.006 2.253 1.00 98.31 109 LEU A CA 1
ATOM 870 C C . LEU A 1 109 ? -0.407 -7.947 2.844 1.00 98.31 109 LEU A C 1
ATOM 872 O O . LEU A 1 109 ? -1.340 -7.482 3.502 1.00 98.31 109 LEU A O 1
ATOM 876 N N . GLU A 1 110 ? -0.266 -9.258 2.645 1.00 98.38 110 GLU A N 1
ATOM 877 C CA . GLU A 1 110 ? -1.118 -10.263 3.283 1.00 98.38 110 GLU A CA 1
ATOM 878 C C . GLU A 1 110 ? -0.928 -10.277 4.808 1.00 98.38 110 GLU A C 1
ATOM 880 O O . GLU A 1 110 ? -1.914 -10.279 5.551 1.00 98.38 110 GLU A O 1
ATOM 885 N N . ASN A 1 111 ? 0.317 -10.212 5.289 1.00 97.56 111 ASN A N 1
ATOM 886 C CA . ASN A 1 111 ? 0.626 -10.122 6.719 1.00 97.56 111 ASN A CA 1
ATOM 887 C C . ASN A 1 111 ? -0.018 -8.882 7.356 1.00 97.56 111 ASN A C 1
ATOM 889 O O . ASN A 1 111 ? -0.683 -8.990 8.391 1.00 97.56 111 ASN A O 1
ATOM 893 N N . ILE A 1 112 ? 0.095 -7.725 6.701 1.00 98.00 112 ILE A N 1
ATOM 894 C CA . ILE A 1 112 ? -0.563 -6.482 7.123 1.00 98.00 112 ILE A CA 1
ATOM 895 C C . ILE A 1 112 ? -2.085 -6.657 7.147 1.00 98.00 112 ILE A C 1
ATOM 897 O O . ILE A 1 112 ? -2.735 -6.277 8.118 1.00 98.00 112 ILE A O 1
ATOM 901 N N . ALA A 1 113 ? -2.677 -7.282 6.125 1.00 98.50 113 ALA A N 1
ATOM 902 C CA . ALA A 1 113 ? -4.115 -7.543 6.095 1.00 98.50 113 ALA A CA 1
ATOM 903 C C . ALA A 1 113 ? -4.583 -8.389 7.291 1.00 98.50 113 ALA A C 1
ATOM 905 O O . ALA A 1 113 ? -5.618 -8.086 7.892 1.00 98.50 113 ALA A O 1
ATOM 906 N N . ARG A 1 114 ? -3.801 -9.400 7.689 1.00 98.44 114 ARG A N 1
ATOM 907 C CA . ARG A 1 114 ? -4.076 -10.221 8.879 1.00 98.44 114 ARG A CA 1
ATOM 908 C C . ARG A 1 114 ? -3.971 -9.406 10.169 1.00 98.44 114 ARG A C 1
ATOM 910 O O . ARG A 1 114 ? -4.891 -9.460 10.985 1.00 98.44 114 ARG A O 1
ATOM 917 N N . GLN A 1 115 ? -2.907 -8.616 10.327 1.00 97.81 115 GLN A N 1
ATOM 918 C CA . GLN A 1 115 ? -2.697 -7.740 11.491 1.00 97.81 115 GLN A CA 1
ATOM 919 C C . GLN A 1 115 ? -3.824 -6.708 11.648 1.00 97.81 115 GLN A C 1
ATOM 921 O O . GLN A 1 115 ? -4.318 -6.473 12.750 1.00 97.81 115 GLN A O 1
ATOM 926 N N . GLU A 1 116 ? -4.299 -6.151 10.535 1.00 98.12 116 GLU A N 1
ATOM 927 C CA . GLU A 1 116 ? -5.378 -5.162 10.500 1.00 98.12 116 GLU A CA 1
ATOM 928 C C . GLU A 1 116 ? -6.788 -5.772 10.624 1.00 98.12 116 GLU A C 1
ATOM 930 O O . GLU A 1 116 ? -7.780 -5.032 10.639 1.00 98.12 116 GLU A O 1
ATOM 935 N N . ARG A 1 117 ? -6.899 -7.108 10.730 1.00 98.31 117 ARG A N 1
ATOM 936 C CA . ARG A 1 117 ? -8.164 -7.871 10.749 1.00 98.31 117 ARG A CA 1
ATOM 937 C C . ARG A 1 117 ? -9.028 -7.587 9.517 1.00 98.31 117 ARG A C 1
ATOM 939 O O . ARG A 1 117 ? -10.241 -7.370 9.616 1.00 98.31 117 ARG A O 1
ATOM 946 N N . ALA A 1 118 ? -8.395 -7.536 8.352 1.00 98.69 118 ALA A N 1
ATOM 947 C CA . ALA A 1 118 ? -9.078 -7.309 7.092 1.00 98.69 118 ALA A CA 1
ATOM 948 C C . ALA A 1 118 ? -9.783 -8.584 6.609 1.00 98.69 118 ALA A C 1
ATOM 950 O O . ALA A 1 118 ? -9.192 -9.661 6.631 1.00 98.69 118 ALA A O 1
ATOM 951 N N . ILE A 1 119 ? -11.026 -8.470 6.128 1.00 98.44 119 ILE A N 1
ATOM 952 C CA . ILE A 1 119 ? -11.714 -9.593 5.463 1.00 98.44 119 ILE A CA 1
ATOM 953 C C . ILE A 1 119 ? -11.118 -9.885 4.080 1.00 98.44 119 ILE A C 1
ATOM 955 O O . ILE A 1 119 ? -11.175 -11.013 3.605 1.00 98.44 119 ILE A O 1
ATOM 959 N N . PHE A 1 120 ? -10.545 -8.864 3.440 1.00 98.50 120 PHE A N 1
ATOM 960 C CA . PHE A 1 120 ? -9.729 -8.973 2.238 1.00 98.50 120 PHE A CA 1
ATOM 961 C C . PHE A 1 120 ? -8.841 -7.732 2.094 1.00 98.50 120 PHE A C 1
ATOM 963 O O . PHE A 1 120 ? -9.149 -6.652 2.618 1.00 98.50 120 PHE A O 1
ATOM 970 N N . ILE A 1 121 ? -7.777 -7.881 1.309 1.00 98.75 121 ILE A N 1
ATOM 971 C CA . ILE A 1 121 ? -7.043 -6.777 0.697 1.00 98.75 121 ILE A CA 1
ATOM 972 C C . ILE A 1 121 ? -7.239 -6.829 -0.819 1.00 98.75 121 ILE A C 1
ATOM 974 O O . ILE A 1 121 ? -7.082 -7.880 -1.435 1.00 98.75 121 ILE A O 1
ATOM 978 N N . LYS A 1 122 ? -7.618 -5.700 -1.423 1.00 98.62 122 LYS A N 1
ATOM 979 C CA . LYS A 1 122 ? -7.752 -5.554 -2.878 1.00 98.62 122 LYS A CA 1
ATOM 980 C C . LYS A 1 122 ? -6.568 -4.770 -3.437 1.00 98.62 122 LYS A C 1
ATOM 982 O O . LYS A 1 122 ? -6.214 -3.729 -2.885 1.00 98.62 122 LYS A O 1
ATOM 987 N N . ILE A 1 123 ? -6.033 -5.224 -4.566 1.00 98.44 123 ILE A N 1
ATOM 988 C CA . ILE A 1 123 ? -5.058 -4.495 -5.384 1.00 98.44 123 ILE A CA 1
ATOM 989 C C . ILE A 1 123 ? -5.520 -4.500 -6.846 1.00 98.44 123 ILE A C 1
ATOM 991 O O . ILE A 1 123 ? -6.245 -5.405 -7.262 1.00 98.44 123 ILE A O 1
ATOM 995 N N . ASP A 1 124 ? -5.123 -3.495 -7.615 1.00 97.12 124 ASP A N 1
ATOM 996 C CA . ASP A 1 124 ? -5.459 -3.347 -9.038 1.00 97.12 124 ASP A CA 1
ATOM 997 C C . ASP A 1 124 ? -4.335 -2.637 -9.823 1.00 97.12 124 ASP A C 1
ATOM 999 O O . ASP A 1 124 ? -4.576 -1.603 -10.445 1.00 97.12 124 ASP A O 1
ATOM 1003 N N . PRO A 1 125 ? -3.089 -3.146 -9.780 1.00 95.50 125 PRO A N 1
ATOM 1004 C CA . PRO A 1 125 ? -1.944 -2.480 -10.394 1.00 95.50 125 PRO A CA 1
ATOM 1005 C C . PRO A 1 125 ? -2.029 -2.416 -11.922 1.00 95.50 125 PRO A C 1
ATOM 1007 O O . PRO A 1 125 ? -2.581 -3.304 -12.572 1.00 95.50 125 PRO A O 1
ATOM 1010 N N . GLU A 1 126 ? -1.403 -1.393 -12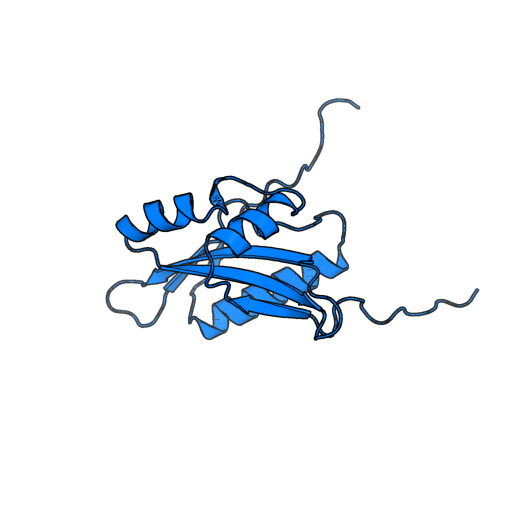.507 1.00 90.56 126 GLU A N 1
ATOM 1011 C CA . GLU A 1 126 ? -1.308 -1.227 -13.963 1.00 90.56 126 GLU A CA 1
ATOM 1012 C C . GLU A 1 126 ? -0.175 -2.078 -14.539 1.00 90.56 126 GLU A C 1
ATOM 1014 O O . GLU A 1 126 ? 0.906 -1.600 -14.879 1.00 90.56 126 GLU A O 1
ATOM 1019 N N . VAL A 1 127 ? -0.417 -3.386 -14.605 1.00 91.88 127 VAL A N 1
ATOM 1020 C CA . VAL A 1 127 ? 0.511 -4.340 -15.214 1.00 91.88 127 VAL A CA 1
ATOM 1021 C C . VAL A 1 127 ? 0.106 -4.566 -16.662 1.00 91.88 127 VAL A C 1
ATOM 1023 O O . VAL A 1 127 ? -0.967 -5.097 -16.945 1.00 91.88 127 VAL A O 1
ATOM 1026 N N . VAL A 1 128 ? 0.986 -4.185 -17.585 1.00 88.44 128 VAL A N 1
ATOM 1027 C CA . VAL A 1 128 ? 0.803 -4.453 -19.013 1.00 88.44 128 VAL A CA 1
ATOM 1028 C C . VAL A 1 128 ? 0.803 -5.962 -19.252 1.00 88.44 128 VAL A C 1
ATOM 1030 O O . VAL A 1 128 ? 1.773 -6.645 -18.923 1.00 88.44 128 VAL A O 1
ATOM 1033 N N . LYS A 1 129 ? -0.283 -6.476 -19.836 1.00 85.50 129 LYS A N 1
ATOM 1034 C CA . LYS A 1 129 ? -0.404 -7.885 -20.241 1.00 85.50 129 LYS A CA 1
ATOM 1035 C C . LYS A 1 129 ? 0.112 -8.117 -21.662 1.00 85.50 129 LYS A C 1
ATOM 1037 O O . LYS A 1 129 ? 0.785 -9.111 -21.907 1.00 85.50 129 LYS A O 1
ATOM 1042 N N . SER A 1 130 ? -0.201 -7.203 -22.572 1.00 84.44 130 SER A N 1
ATOM 1043 C CA . SER A 1 130 ? 0.231 -7.202 -23.968 1.00 84.44 130 SER A CA 1
ATOM 1044 C C . SER A 1 130 ? 0.094 -5.789 -24.530 1.00 84.44 130 SER A C 1
ATOM 1046 O O . SER A 1 130 ? -0.706 -4.996 -24.027 1.00 84.44 130 SER A O 1
ATOM 1048 N N . TRP A 1 131 ? 0.856 -5.495 -25.575 1.00 83.19 131 TRP A N 1
ATOM 1049 C CA . TRP A 1 131 ? 0.595 -4.380 -26.483 1.00 83.19 131 TRP A CA 1
ATOM 1050 C C . TRP A 1 131 ? -0.090 -4.946 -27.734 1.00 83.19 131 TRP A C 1
ATOM 1052 O O . TRP A 1 131 ? -0.008 -6.150 -27.972 1.00 83.19 131 TRP A O 1
ATOM 1062 N N . GLY A 1 132 ? -0.830 -4.125 -28.477 1.00 78.94 132 GLY A N 1
ATOM 1063 C CA . GLY A 1 132 ? -1.278 -4.532 -29.811 1.00 78.94 132 GLY A CA 1
ATOM 1064 C C . GLY A 1 132 ? -0.095 -4.472 -30.777 1.00 78.94 132 GLY A C 1
ATOM 1065 O O . GLY A 1 132 ? 0.596 -3.456 -30.750 1.00 78.94 132 GLY A O 1
ATOM 1066 N N . GLU A 1 133 ? 0.066 -5.532 -31.584 1.00 69.44 133 GLU A N 1
ATOM 1067 C CA . GLU A 1 133 ? 1.137 -5.836 -32.571 1.00 69.44 133 GLU A CA 1
ATOM 1068 C C . GLU A 1 133 ? 2.399 -6.473 -31.929 1.00 69.44 133 GLU A C 1
ATOM 1070 O O . GLU A 1 133 ? 3.036 -5.850 -31.080 1.00 69.44 133 GLU A O 1
ATOM 1075 N N . ASP A 1 134 ? 2.810 -7.728 -32.191 1.00 54.50 134 ASP A N 1
ATOM 1076 C CA . ASP A 1 134 ? 2.418 -8.800 -33.144 1.00 54.50 134 ASP A CA 1
ATOM 1077 C C . ASP A 1 134 ? 1.831 -10.056 -32.458 1.00 54.50 134 ASP A C 1
ATOM 1079 O O . ASP A 1 134 ? 2.337 -10.447 -31.375 1.00 54.50 134 ASP A O 1
#

InterPro domains:
  IPR003447 FemABX peptidyl transferase [PF02388] (24-128)
  IPR003447 FemABX peptidyl transferase [PS51191] (12-134)
  IPR016181 Acyl-CoA N-acyltransferase [SSF55729] (14-128)
  IPR050644 Peptidoglycan Glycine Bridge Synthesis [PTHR36174] (21-129)

Radius of gyration: 16.09 Å; chains: 1; bounding box: 48×41×48 Å

Secondary structure (DSSP, 8-state):
-----PPPTTTTEEEEE---HHHHHHHHTTSTT--GGGSHHHHHHHHTTT-EEEEEEEEETTT---EEEEEEEEEEEPTTSS-EEEEETT--EE-TT-HHHHHHHHHHHHHHHHHTTEEEEEE--------S--